Protein AF-A0A1F8QWN1-F1 (afdb_monomer_lite)

Structure (mmCIF, N/CA/C/O backbone):
data_AF-A0A1F8QWN1-F1
#
_entry.id   AF-A0A1F8QWN1-F1
#
loop_
_atom_site.group_PDB
_atom_site.id
_atom_site.type_symbol
_atom_site.label_atom_id
_atom_site.label_alt_id
_atom_site.label_comp_id
_atom_site.label_asym_id
_atom_site.label_entity_id
_atom_site.label_seq_id
_atom_site.pdbx_PDB_ins_code
_atom_site.Cartn_x
_atom_site.Cartn_y
_atom_site.Cartn_z
_atom_site.occupancy
_atom_site.B_iso_or_equiv
_atom_site.auth_seq_id
_atom_site.auth_comp_id
_atom_site.auth_asym_id
_atom_site.auth_atom_id
_atom_site.pdbx_PDB_model_num
ATOM 1 N N . MET A 1 1 ? 23.382 12.440 -21.516 1.00 59.78 1 MET A N 1
ATOM 2 C CA . MET A 1 1 ? 23.186 11.653 -20.275 1.00 59.78 1 MET A CA 1
ATOM 3 C C . MET A 1 1 ? 24.043 12.254 -19.174 1.00 59.78 1 MET A C 1
ATOM 5 O O . MET A 1 1 ? 25.242 12.385 -19.390 1.00 59.78 1 MET A O 1
ATOM 9 N N . SER A 1 2 ? 23.445 12.628 -18.040 1.00 76.69 2 SER A N 1
ATOM 10 C CA . SER A 1 2 ? 24.180 13.120 -16.864 1.00 76.69 2 SER A CA 1
ATOM 11 C C . SER A 1 2 ? 25.103 12.034 -16.283 1.00 76.69 2 SER A C 1
ATOM 13 O O . SER A 1 2 ? 24.810 10.842 -16.409 1.00 76.69 2 SER A O 1
ATOM 15 N N . ILE A 1 3 ? 26.210 12.428 -15.641 1.00 77.75 3 ILE A N 1
ATOM 16 C CA . ILE A 1 3 ? 27.164 11.520 -14.972 1.00 77.75 3 ILE A CA 1
ATOM 17 C C . ILE A 1 3 ? 26.443 10.648 -13.933 1.00 77.75 3 ILE A C 1
ATOM 19 O O . ILE A 1 3 ? 26.689 9.445 -13.866 1.00 77.75 3 ILE A O 1
ATOM 23 N N . SER A 1 4 ? 25.478 11.218 -13.205 1.00 73.31 4 SER A N 1
ATOM 24 C CA . SER A 1 4 ? 24.653 10.499 -12.226 1.00 73.31 4 SER A CA 1
ATOM 25 C C . SER A 1 4 ? 23.864 9.342 -12.848 1.00 73.31 4 SER A C 1
ATOM 27 O O . SER A 1 4 ? 23.809 8.254 -12.280 1.00 73.31 4 SER A O 1
ATOM 29 N N . ALA A 1 5 ? 23.319 9.532 -14.053 1.00 72.75 5 ALA A N 1
ATOM 30 C CA . ALA A 1 5 ? 22.574 8.495 -14.762 1.00 72.75 5 ALA A CA 1
ATOM 31 C C . ALA A 1 5 ? 23.476 7.339 -15.220 1.00 72.75 5 ALA A C 1
ATOM 33 O O . ALA A 1 5 ? 23.055 6.184 -15.203 1.00 72.75 5 ALA A O 1
ATOM 34 N N . ARG A 1 6 ? 24.727 7.630 -15.605 1.00 80.12 6 ARG A N 1
ATOM 35 C CA . ARG A 1 6 ? 25.712 6.593 -15.953 1.00 80.12 6 ARG A CA 1
ATOM 36 C C . ARG A 1 6 ? 26.108 5.771 -14.730 1.00 80.12 6 ARG A C 1
ATOM 38 O O . ARG A 1 6 ? 26.095 4.551 -14.810 1.00 80.12 6 ARG A O 1
ATOM 45 N N . VAL A 1 7 ? 26.387 6.427 -13.601 1.00 82.31 7 VAL A N 1
ATOM 46 C CA . VAL A 1 7 ? 26.719 5.746 -12.337 1.00 82.31 7 VAL A CA 1
ATOM 47 C C . VAL A 1 7 ? 25.568 4.849 -11.881 1.00 82.31 7 VAL A C 1
ATOM 49 O O . VAL A 1 7 ? 25.799 3.686 -11.561 1.00 82.31 7 VAL A O 1
ATOM 52 N N . LEU A 1 8 ? 24.325 5.342 -11.921 1.00 78.31 8 LEU A N 1
ATOM 53 C CA . LEU A 1 8 ? 23.156 4.556 -11.522 1.00 78.31 8 LEU A CA 1
ATOM 54 C C . LEU A 1 8 ? 22.949 3.327 -12.421 1.00 78.31 8 LEU A C 1
ATOM 56 O O . LEU A 1 8 ? 22.703 2.240 -11.908 1.00 78.31 8 LEU A O 1
ATOM 60 N N . LYS A 1 9 ? 23.105 3.473 -13.745 1.00 79.12 9 LYS A N 1
ATOM 61 C CA . LYS A 1 9 ? 23.034 2.341 -14.684 1.00 79.12 9 LYS A CA 1
ATOM 62 C C . LYS A 1 9 ? 24.139 1.314 -14.445 1.00 79.12 9 LYS A C 1
ATOM 64 O O . LYS A 1 9 ? 23.859 0.121 -14.484 1.00 79.12 9 LYS A O 1
ATOM 69 N N . SER A 1 10 ? 25.360 1.754 -14.146 1.00 80.12 10 SER A N 1
ATOM 70 C CA . SER A 1 10 ? 26.462 0.846 -13.808 1.00 80.12 10 SER A CA 1
ATOM 71 C C . SER A 1 10 ? 26.209 0.080 -12.506 1.00 80.12 10 SER A C 1
ATOM 73 O O . SER A 1 10 ? 26.467 -1.119 -12.448 1.00 80.12 10 SER A O 1
ATOM 75 N N . ILE A 1 11 ? 25.662 0.739 -11.478 1.00 81.44 11 ILE A N 1
ATOM 76 C CA . ILE A 1 11 ? 25.269 0.074 -10.225 1.00 81.44 11 ILE A CA 1
ATOM 77 C C . ILE A 1 11 ? 24.121 -0.908 -10.479 1.00 81.44 11 ILE A C 1
ATOM 79 O O . ILE A 1 11 ? 24.164 -2.029 -9.995 1.00 81.44 11 ILE A O 1
ATOM 83 N N . ALA A 1 12 ? 23.113 -0.539 -11.267 1.00 80.12 12 ALA A N 1
ATOM 84 C CA . ALA A 1 12 ? 21.995 -1.426 -11.590 1.00 80.12 12 ALA A CA 1
ATOM 85 C C . ALA A 1 12 ? 22.438 -2.668 -12.387 1.00 80.12 12 ALA A C 1
ATOM 87 O O . ALA A 1 12 ? 21.971 -3.774 -12.112 1.00 80.12 12 ALA A O 1
ATOM 88 N N . ALA A 1 13 ? 23.399 -2.511 -13.303 1.00 81.44 13 ALA A N 1
ATOM 89 C CA . ALA A 1 13 ? 23.998 -3.622 -14.038 1.00 81.44 13 ALA A CA 1
ATOM 90 C C . ALA A 1 13 ? 24.705 -4.629 -13.112 1.00 81.44 13 ALA A C 1
ATOM 92 O O . ALA A 1 13 ? 24.666 -5.828 -13.383 1.00 81.44 13 ALA A O 1
ATOM 93 N N . LEU A 1 14 ? 25.283 -4.169 -11.992 1.00 86.00 14 LEU A N 1
ATOM 94 C CA . LEU A 1 14 ? 25.871 -5.041 -10.965 1.00 86.00 14 LEU A CA 1
ATOM 95 C C . LEU A 1 14 ? 24.833 -5.989 -10.339 1.00 86.00 14 LEU A C 1
ATOM 97 O O . LEU A 1 14 ? 25.181 -7.086 -9.917 1.00 86.00 14 LEU A O 1
ATOM 101 N N . PHE A 1 15 ? 23.561 -5.586 -10.313 1.00 83.94 15 PHE A N 1
ATOM 102 C CA . PHE A 1 15 ? 22.439 -6.385 -9.813 1.00 83.94 15 PHE A CA 1
ATOM 103 C C . PHE A 1 15 ? 21.642 -7.074 -10.933 1.00 83.94 15 PHE A C 1
ATOM 105 O O . PHE A 1 15 ? 20.503 -7.476 -10.710 1.00 83.94 15 PHE A O 1
ATOM 112 N N . HIS A 1 16 ? 22.211 -7.202 -12.139 1.00 85.62 16 HIS A N 1
ATOM 113 C CA . HIS A 1 16 ? 21.552 -7.786 -13.318 1.00 85.62 16 HIS A CA 1
ATOM 114 C C . HIS A 1 16 ? 20.235 -7.101 -13.721 1.00 85.62 16 HIS A C 1
ATOM 116 O O . HIS A 1 16 ? 19.391 -7.712 -14.377 1.00 85.62 16 HIS A O 1
ATOM 122 N N . ILE A 1 17 ? 20.050 -5.830 -13.356 1.00 81.50 17 ILE A N 1
ATOM 123 C CA . ILE A 1 17 ? 18.882 -5.054 -13.775 1.00 81.50 17 ILE A CA 1
ATOM 124 C C . ILE A 1 17 ? 19.112 -4.595 -15.223 1.00 81.50 17 ILE A C 1
ATOM 126 O O . ILE A 1 17 ? 20.124 -3.934 -15.490 1.00 81.50 17 ILE A O 1
ATOM 130 N N . PRO A 1 18 ? 18.201 -4.916 -16.160 1.00 82.56 18 PRO A N 1
ATOM 131 C CA . PRO A 1 18 ? 18.320 -4.495 -17.549 1.00 82.56 18 PRO A CA 1
ATOM 132 C C . PRO A 1 18 ? 18.461 -2.961 -17.689 1.00 82.56 18 PRO A C 1
ATOM 134 O O . PRO A 1 18 ? 17.755 -2.214 -17.001 1.00 82.56 18 PRO A O 1
ATOM 137 N N . PRO A 1 19 ? 19.366 -2.450 -18.549 1.00 73.56 19 PRO A N 1
ATOM 138 C CA . PRO A 1 19 ? 19.650 -1.012 -18.642 1.00 73.56 19 PRO A CA 1
ATOM 139 C C . PRO A 1 19 ? 18.450 -0.142 -19.046 1.00 73.56 19 PRO A C 1
ATOM 141 O O . PRO A 1 19 ? 18.396 1.032 -18.671 1.00 73.56 19 PRO A O 1
ATOM 144 N N . ASP A 1 20 ? 17.515 -0.722 -19.796 1.00 83.25 20 ASP A N 1
ATOM 145 C CA . ASP A 1 20 ? 16.242 -0.145 -20.238 1.00 83.25 20 ASP A CA 1
ATOM 146 C C . ASP A 1 20 ? 15.247 0.046 -19.082 1.00 83.25 20 ASP A C 1
ATOM 148 O O . ASP A 1 20 ? 14.417 0.952 -19.116 1.00 83.25 20 ASP A O 1
ATOM 152 N N . THR A 1 21 ? 15.372 -0.724 -17.996 1.00 80.31 21 THR A N 1
ATOM 153 C CA . THR A 1 21 ? 14.503 -0.583 -16.813 1.00 80.31 21 THR A CA 1
ATOM 154 C C . THR A 1 21 ? 14.621 0.814 -16.199 1.00 80.31 21 THR A C 1
ATOM 156 O O . THR A 1 21 ? 13.629 1.418 -15.790 1.00 80.31 21 THR A O 1
ATOM 159 N N . LEU A 1 22 ? 15.836 1.370 -16.172 1.00 80.31 22 LEU A N 1
ATOM 160 C CA . LEU A 1 22 ? 16.073 2.720 -15.660 1.00 80.31 22 LEU A CA 1
ATOM 161 C C . LEU A 1 22 ? 15.651 3.815 -16.641 1.00 80.31 22 LEU A C 1
ATOM 163 O O . LEU A 1 22 ? 15.461 4.955 -16.218 1.00 80.31 22 LEU A O 1
ATOM 167 N N . ASP A 1 23 ? 15.472 3.497 -17.924 1.00 84.56 23 ASP A N 1
ATOM 168 C CA . ASP A 1 23 ? 15.040 4.487 -18.909 1.00 84.56 23 ASP A CA 1
ATOM 169 C C . ASP A 1 23 ? 13.619 4.967 -18.626 1.00 84.56 23 ASP A C 1
ATOM 171 O O . ASP A 1 23 ? 13.367 6.162 -18.729 1.00 84.56 23 ASP A O 1
ATOM 175 N N . TYR A 1 24 ? 12.727 4.099 -18.141 1.00 83.81 24 TYR A N 1
ATOM 176 C CA . TYR A 1 24 ? 11.395 4.509 -17.683 1.00 83.81 24 TYR A CA 1
ATOM 177 C C . TYR A 1 24 ? 11.444 5.447 -16.471 1.00 83.81 24 TYR A C 1
ATOM 179 O O . TYR A 1 24 ? 10.677 6.408 -16.399 1.00 83.81 24 TYR A O 1
ATOM 187 N N . PHE A 1 25 ? 12.368 5.209 -15.535 1.00 78.81 25 PHE A N 1
ATOM 188 C CA . PHE A 1 25 ? 12.562 6.078 -14.372 1.00 78.81 25 PHE A CA 1
ATOM 189 C C . PHE A 1 25 ? 13.099 7.457 -14.772 1.00 78.81 25 PHE A C 1
ATOM 191 O O . PHE A 1 25 ? 12.637 8.480 -14.277 1.00 78.81 25 PHE A O 1
ATOM 198 N N . PHE A 1 26 ? 14.054 7.513 -15.700 1.00 78.44 26 PHE A N 1
ATOM 199 C CA . PHE A 1 26 ? 14.537 8.793 -16.213 1.00 78.44 26 PHE A CA 1
ATOM 200 C C . PHE A 1 26 ? 13.519 9.474 -17.125 1.00 78.44 26 PHE A C 1
ATOM 202 O O . PHE A 1 26 ? 13.432 10.698 -17.119 1.00 78.44 26 PHE A O 1
ATOM 209 N N . ALA A 1 27 ? 12.738 8.720 -17.894 1.00 83.62 27 ALA A N 1
ATOM 210 C CA . ALA A 1 27 ? 11.683 9.275 -18.728 1.00 83.62 27 ALA A CA 1
ATOM 211 C C . ALA A 1 27 ? 10.591 9.928 -17.874 1.00 83.62 27 ALA A C 1
ATOM 213 O O . ALA A 1 27 ? 10.173 11.034 -18.201 1.00 83.62 27 ALA A O 1
ATOM 214 N N . SER A 1 28 ? 10.183 9.314 -16.756 1.00 81.00 28 SER A N 1
ATOM 215 C CA . SER A 1 28 ? 9.138 9.866 -15.878 1.00 81.00 28 SER A CA 1
ATOM 216 C C . SER A 1 28 ? 9.499 11.240 -15.308 1.00 81.00 28 SER A C 1
ATOM 218 O O . SER A 1 28 ? 8.634 12.104 -15.210 1.00 81.00 28 SER A O 1
ATOM 220 N N . ALA A 1 29 ? 10.784 11.486 -15.041 1.00 77.19 29 ALA A N 1
ATOM 221 C CA . ALA A 1 29 ? 11.310 12.791 -14.639 1.00 77.19 29 ALA A CA 1
ATOM 222 C C . ALA A 1 29 ? 11.111 13.906 -15.688 1.00 77.19 29 ALA A C 1
ATOM 224 O O . ALA A 1 29 ? 11.212 15.084 -15.356 1.00 77.19 29 ALA A O 1
ATOM 225 N N . HIS A 1 30 ? 10.848 13.544 -16.944 1.00 77.69 30 HIS A N 1
ATOM 226 C CA . HIS A 1 30 ? 10.600 14.474 -18.047 1.00 77.69 30 HIS A CA 1
ATOM 227 C C . HIS A 1 30 ? 9.120 14.509 -18.462 1.00 77.69 30 HIS A C 1
ATOM 229 O O . HIS A 1 30 ? 8.769 15.174 -19.436 1.00 77.69 30 HIS A O 1
ATOM 235 N N . VAL A 1 31 ? 8.243 13.796 -17.747 1.00 80.06 31 VAL A N 1
ATOM 236 C CA . VAL A 1 31 ? 6.798 13.813 -17.987 1.00 80.06 31 VAL A CA 1
ATOM 237 C C . VAL A 1 31 ? 6.160 14.897 -17.121 1.00 80.06 31 VAL A C 1
ATOM 239 O O . VAL A 1 31 ? 6.220 14.845 -15.897 1.00 80.06 31 VAL A O 1
ATOM 242 N N . GLY A 1 32 ? 5.495 15.861 -17.760 1.00 77.31 32 GLY A N 1
ATOM 243 C CA . GLY A 1 32 ? 4.802 16.955 -17.077 1.00 77.31 32 GLY A CA 1
ATOM 244 C C . GLY A 1 32 ? 5.628 18.238 -17.002 1.00 77.31 32 GLY A C 1
ATOM 245 O O . GLY A 1 32 ? 6.554 18.449 -17.783 1.00 77.31 32 GLY A O 1
ATOM 246 N N . ARG A 1 33 ? 5.247 19.148 -16.098 1.00 74.44 33 ARG A N 1
ATOM 247 C CA . ARG A 1 33 ? 6.011 20.383 -15.886 1.00 74.44 33 ARG A CA 1
ATOM 248 C C . ARG A 1 33 ? 7.273 20.068 -15.081 1.00 74.44 33 ARG A C 1
ATOM 250 O O . ARG A 1 33 ? 7.157 19.376 -14.069 1.00 74.44 33 ARG A O 1
ATOM 257 N N . PRO A 1 34 ? 8.443 20.584 -15.487 1.00 65.50 34 PRO A N 1
ATOM 258 C CA . PRO A 1 34 ? 9.660 20.407 -14.714 1.00 65.50 34 PRO A CA 1
ATOM 259 C C . PRO A 1 34 ? 9.475 21.046 -13.337 1.00 65.50 34 PRO A C 1
ATOM 261 O O . PRO A 1 34 ? 9.004 22.179 -13.231 1.00 65.50 34 PRO A O 1
ATOM 264 N N . ALA A 1 35 ? 9.820 20.308 -12.285 1.00 65.19 35 ALA A N 1
ATOM 265 C CA . ALA A 1 35 ? 9.881 20.872 -10.948 1.00 65.19 35 ALA A CA 1
ATOM 266 C C . ALA A 1 35 ? 11.024 21.898 -10.886 1.00 65.19 35 ALA A C 1
ATOM 268 O O . ALA A 1 35 ? 12.113 21.645 -11.403 1.00 65.19 35 ALA A O 1
ATOM 269 N N . GLU A 1 36 ? 10.804 23.038 -10.231 1.00 67.06 36 GLU A N 1
ATOM 270 C CA . GLU A 1 36 ? 11.842 24.047 -9.955 1.00 67.06 36 GLU A CA 1
ATOM 271 C C . GLU A 1 36 ? 12.782 23.589 -8.817 1.00 67.06 36 GLU A C 1
ATOM 273 O O . GLU A 1 36 ? 13.115 24.340 -7.904 1.00 67.06 36 GLU A O 1
ATOM 278 N N . THR A 1 37 ? 13.178 22.316 -8.819 1.00 66.62 37 THR A N 1
ATOM 279 C CA . THR A 1 37 ? 13.972 21.682 -7.761 1.00 66.62 37 THR A CA 1
ATOM 280 C C . THR A 1 37 ? 15.211 20.996 -8.329 1.00 66.62 37 THR A C 1
ATOM 282 O O . THR A 1 37 ? 15.270 20.648 -9.505 1.00 66.62 37 THR A O 1
ATOM 285 N N . LEU A 1 38 ? 16.220 20.775 -7.476 1.00 64.31 38 LEU A N 1
ATOM 286 C CA . LEU A 1 38 ? 17.483 20.116 -7.850 1.00 64.31 38 LEU A CA 1
ATOM 287 C C . LEU A 1 38 ? 17.278 18.693 -8.404 1.00 64.31 38 LEU A C 1
ATOM 289 O O . LEU A 1 38 ? 18.045 18.230 -9.246 1.00 64.31 38 LEU A O 1
ATOM 293 N N . LEU A 1 39 ? 16.251 17.998 -7.915 1.00 68.19 39 LEU A N 1
ATOM 294 C CA . LEU A 1 39 ? 15.805 16.707 -8.425 1.00 68.19 39 LEU A CA 1
ATOM 295 C C . LEU A 1 39 ? 14.515 16.893 -9.236 1.00 68.19 39 LEU A C 1
ATOM 297 O O . LEU A 1 39 ? 13.706 17.751 -8.886 1.00 68.19 39 LEU A O 1
ATOM 301 N N . PRO A 1 40 ? 14.273 16.065 -10.269 1.00 70.12 40 PRO A N 1
ATOM 302 C CA . PRO A 1 40 ? 13.052 16.135 -11.077 1.00 70.12 40 PRO A CA 1
ATOM 303 C C . PRO A 1 40 ? 11.788 15.675 -10.326 1.00 70.12 40 PRO A C 1
ATOM 305 O O . PRO A 1 40 ? 10.691 15.709 -10.872 1.00 70.12 40 PRO A O 1
ATOM 308 N N . PHE A 1 41 ? 11.937 15.237 -9.076 1.00 73.81 41 PHE A N 1
ATOM 309 C CA . PHE A 1 41 ? 10.862 14.893 -8.156 1.00 73.81 41 PHE A CA 1
ATOM 310 C C . PHE A 1 41 ? 11.213 15.405 -6.748 1.00 73.81 41 PHE A C 1
ATOM 312 O O . PHE A 1 41 ? 12.396 15.423 -6.392 1.00 73.81 41 PHE A O 1
ATOM 319 N N . PRO A 1 42 ? 10.218 15.781 -5.923 1.00 78.94 42 PRO A N 1
ATOM 320 C CA . PRO A 1 42 ? 10.452 16.142 -4.527 1.00 78.94 42 PRO A CA 1
ATOM 321 C C . PRO A 1 42 ? 11.083 14.978 -3.752 1.00 78.94 42 PRO A C 1
ATOM 323 O O . PRO A 1 42 ? 10.579 13.849 -3.780 1.00 78.94 42 PRO A O 1
ATOM 326 N N . ALA A 1 43 ? 12.194 15.238 -3.060 1.00 82.50 43 ALA A N 1
ATOM 327 C CA . ALA A 1 43 ? 12.955 14.207 -2.352 1.00 82.50 43 ALA A CA 1
ATOM 328 C C . ALA A 1 43 ? 12.138 13.561 -1.219 1.00 82.50 43 ALA A C 1
ATOM 330 O O . ALA A 1 43 ? 12.305 12.381 -0.914 1.00 82.50 43 ALA A O 1
ATOM 331 N N . GLU A 1 44 ? 11.200 14.309 -0.645 1.00 84.06 44 GLU A N 1
ATOM 332 C CA . GLU A 1 44 ? 10.283 13.904 0.419 1.00 84.06 44 GLU A CA 1
ATOM 333 C C . GLU A 1 44 ? 9.302 12.815 -0.036 1.00 84.06 44 GLU A C 1
ATOM 335 O O . GLU A 1 44 ? 8.796 12.050 0.789 1.00 84.06 44 GLU A O 1
ATOM 340 N N . LEU A 1 45 ? 9.056 12.696 -1.346 1.00 84.19 45 LEU A N 1
ATOM 341 C CA . LEU A 1 45 ? 8.210 11.638 -1.896 1.00 84.19 45 LEU A CA 1
ATOM 342 C C . LEU A 1 45 ? 8.933 10.294 -1.970 1.00 84.19 45 LEU A C 1
ATOM 344 O O . LEU A 1 45 ? 8.264 9.262 -1.960 1.00 84.19 45 LEU A O 1
ATOM 348 N N . ILE A 1 46 ? 10.272 10.271 -1.991 1.00 85.44 46 ILE A N 1
ATOM 349 C CA . ILE A 1 46 ? 11.031 9.017 -2.094 1.00 85.44 46 ILE A CA 1
ATOM 350 C C . ILE A 1 46 ? 10.750 8.116 -0.881 1.00 85.44 46 ILE A C 1
ATOM 352 O O . ILE A 1 46 ? 10.338 6.972 -1.090 1.00 85.44 46 ILE A O 1
ATOM 356 N N . PRO A 1 47 ? 10.872 8.578 0.386 1.00 89.81 47 PRO A N 1
ATOM 357 C CA . PRO A 1 47 ? 10.570 7.728 1.535 1.00 89.81 47 PRO A CA 1
ATOM 358 C C . PRO A 1 47 ? 9.092 7.330 1.615 1.00 89.81 47 PRO A C 1
ATOM 360 O O . PRO A 1 47 ? 8.777 6.232 2.073 1.00 89.81 47 PRO A O 1
ATOM 363 N N . VAL A 1 48 ? 8.177 8.209 1.190 1.00 89.38 48 VAL A N 1
ATOM 364 C CA . VAL A 1 48 ? 6.731 7.932 1.188 1.00 89.38 48 VAL A CA 1
ATOM 365 C C . VAL A 1 48 ? 6.397 6.834 0.176 1.00 89.38 48 VAL A C 1
ATOM 367 O O . VAL A 1 48 ? 5.769 5.840 0.543 1.00 89.38 48 VAL A O 1
ATOM 370 N N . GLY A 1 49 ? 6.879 6.966 -1.061 1.00 89.56 49 GLY A N 1
ATOM 371 C CA . GLY A 1 49 ? 6.691 5.978 -2.122 1.00 89.56 49 GLY A CA 1
ATOM 372 C C . GLY A 1 49 ? 7.356 4.643 -1.797 1.00 89.56 49 GLY A C 1
ATOM 373 O O . GLY A 1 49 ? 6.725 3.596 -1.930 1.00 89.56 49 GLY A O 1
ATOM 374 N N . ALA A 1 50 ? 8.588 4.668 -1.277 1.00 91.50 50 ALA A N 1
ATOM 375 C CA . ALA A 1 50 ? 9.290 3.458 -0.855 1.00 91.50 50 ALA A CA 1
ATOM 376 C C . ALA A 1 50 ? 8.508 2.696 0.227 1.00 91.50 50 ALA A C 1
ATOM 378 O O . ALA A 1 50 ? 8.308 1.488 0.105 1.00 91.50 50 ALA A O 1
ATOM 379 N N . ARG A 1 51 ? 7.996 3.391 1.255 1.00 92.31 51 ARG A N 1
ATOM 380 C CA . ARG A 1 51 ? 7.161 2.762 2.292 1.00 92.31 51 ARG A CA 1
ATOM 381 C C . ARG A 1 51 ? 5.879 2.168 1.719 1.00 92.31 51 ARG A C 1
ATOM 383 O O . ARG A 1 51 ? 5.532 1.051 2.093 1.00 92.31 51 ARG A O 1
ATOM 390 N N . LEU A 1 52 ? 5.194 2.877 0.821 1.00 91.50 52 LEU A N 1
ATOM 391 C CA . LEU A 1 52 ? 3.973 2.380 0.179 1.00 91.50 52 LEU A CA 1
ATOM 392 C C . LEU A 1 52 ? 4.234 1.076 -0.589 1.00 91.50 52 LEU A C 1
ATOM 394 O O . LEU A 1 52 ? 3.521 0.094 -0.387 1.00 91.50 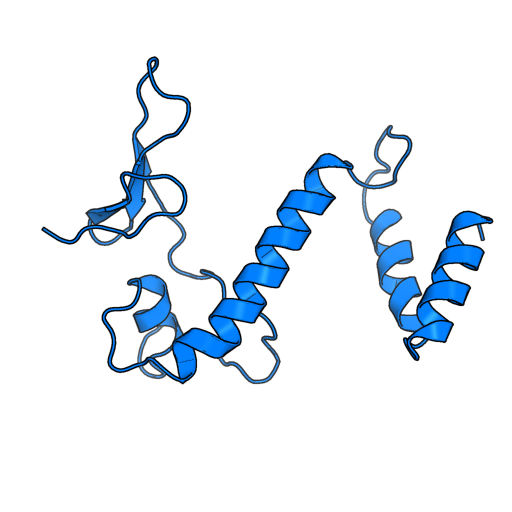52 LEU A O 1
ATOM 398 N N . ILE A 1 53 ? 5.278 1.056 -1.420 1.00 92.75 53 ILE A N 1
ATOM 399 C CA . ILE A 1 53 ? 5.657 -0.099 -2.243 1.00 92.75 53 ILE A CA 1
ATOM 400 C C . ILE A 1 53 ? 6.043 -1.290 -1.362 1.00 92.75 53 ILE A C 1
ATOM 402 O O . ILE A 1 53 ? 5.518 -2.387 -1.541 1.00 92.75 53 ILE A O 1
ATOM 406 N N . LEU A 1 54 ? 6.926 -1.080 -0.382 1.00 94.38 54 LEU A N 1
ATOM 407 C CA . LEU A 1 54 ? 7.423 -2.158 0.477 1.00 94.38 54 LEU A CA 1
ATOM 408 C C . LEU A 1 54 ? 6.319 -2.749 1.362 1.00 94.38 54 LEU A C 1
ATOM 410 O O . LEU A 1 54 ? 6.257 -3.965 1.533 1.00 94.38 54 LEU A O 1
ATOM 414 N N . ARG A 1 55 ? 5.404 -1.918 1.875 1.00 92.94 55 ARG A N 1
ATOM 415 C CA . ARG A 1 55 ? 4.217 -2.399 2.601 1.00 92.94 55 ARG A CA 1
ATOM 416 C C . ARG A 1 55 ? 3.269 -3.156 1.692 1.00 92.94 55 ARG A C 1
ATOM 418 O O . ARG A 1 55 ? 2.787 -4.216 2.069 1.00 92.94 55 ARG A O 1
ATOM 425 N N . GLY A 1 56 ? 3.035 -2.644 0.486 1.00 94.06 56 GLY A N 1
ATOM 426 C CA . GLY A 1 56 ? 2.234 -3.334 -0.514 1.00 94.06 56 GLY A CA 1
ATOM 427 C C . GLY A 1 56 ? 2.811 -4.706 -0.864 1.00 94.06 56 GLY A C 1
ATOM 428 O O . GLY A 1 56 ? 2.065 -5.673 -0.997 1.00 94.06 56 GLY A O 1
ATOM 429 N N . TRP A 1 57 ? 4.136 -4.813 -0.952 1.00 94.38 57 TRP A N 1
ATOM 430 C CA . TRP A 1 57 ? 4.834 -6.078 -1.170 1.00 94.38 57 TRP A CA 1
ATOM 431 C C . TRP A 1 57 ? 4.694 -7.038 0.021 1.00 94.38 57 TRP A C 1
ATOM 433 O O . TRP A 1 57 ? 4.371 -8.207 -0.178 1.00 94.38 57 TRP A O 1
ATOM 443 N N . LEU A 1 58 ? 4.850 -6.548 1.256 1.00 93.81 58 LEU A N 1
ATOM 444 C CA . LEU A 1 58 ? 4.623 -7.345 2.468 1.00 93.81 58 LEU A CA 1
ATOM 445 C C . LEU A 1 58 ? 3.183 -7.881 2.530 1.00 93.81 58 LEU A C 1
ATOM 447 O O . LEU A 1 58 ? 2.964 -9.080 2.701 1.00 93.81 58 LEU A O 1
ATOM 451 N N . ASN A 1 59 ? 2.202 -7.009 2.305 1.00 93.19 59 ASN A N 1
ATOM 452 C CA . ASN A 1 59 ? 0.781 -7.351 2.256 1.00 93.19 59 ASN A CA 1
ATOM 453 C C . ASN A 1 59 ? 0.464 -8.390 1.175 1.00 93.19 59 ASN A C 1
ATOM 455 O O . ASN A 1 59 ? -0.368 -9.272 1.387 1.00 93.19 59 ASN A O 1
ATOM 459 N N . ASN A 1 60 ? 1.138 -8.306 0.024 1.00 92.38 60 ASN A N 1
ATOM 460 C CA . ASN A 1 60 ? 0.981 -9.263 -1.069 1.00 92.38 60 ASN A CA 1
ATOM 461 C C . ASN A 1 60 ? 1.403 -10.681 -0.663 1.00 92.38 60 ASN A C 1
ATOM 463 O O . ASN A 1 60 ? 0.883 -11.646 -1.213 1.00 92.38 60 ASN A O 1
ATOM 467 N N . LYS A 1 61 ? 2.311 -10.819 0.311 1.00 91.31 61 LYS A N 1
ATOM 468 C CA . LYS A 1 61 ? 2.686 -12.114 0.893 1.00 91.31 61 LYS A CA 1
ATOM 469 C C . LYS A 1 61 ? 1.761 -12.530 2.032 1.00 91.31 61 LYS A C 1
ATOM 471 O O . LYS A 1 61 ? 1.358 -13.683 2.062 1.00 91.31 61 LYS A O 1
ATOM 476 N N . PHE A 1 62 ? 1.410 -11.597 2.915 1.00 93.31 62 PHE A N 1
ATOM 477 C CA . PHE A 1 62 ? 0.644 -11.871 4.132 1.00 93.31 62 PHE A CA 1
ATOM 478 C C . PHE A 1 62 ? -0.827 -12.235 3.866 1.00 93.31 62 PHE A C 1
ATOM 480 O O . PHE A 1 62 ? -1.310 -13.276 4.301 1.00 93.31 62 PHE A O 1
ATOM 487 N N . PHE A 1 63 ? -1.568 -11.405 3.128 1.00 92.50 63 PHE A N 1
ATOM 488 C CA . PHE A 1 63 ? -3.018 -11.597 2.997 1.00 92.50 63 PHE A CA 1
ATOM 489 C C . PHE A 1 63 ? -3.436 -12.896 2.293 1.00 92.50 63 PHE A C 1
ATOM 491 O O . PHE A 1 63 ? -4.425 -13.489 2.722 1.00 92.50 63 PHE A O 1
ATOM 498 N N . PRO A 1 64 ? -2.748 -13.386 1.238 1.00 89.38 64 PRO A N 1
ATOM 499 C CA . PRO A 1 64 ? -3.1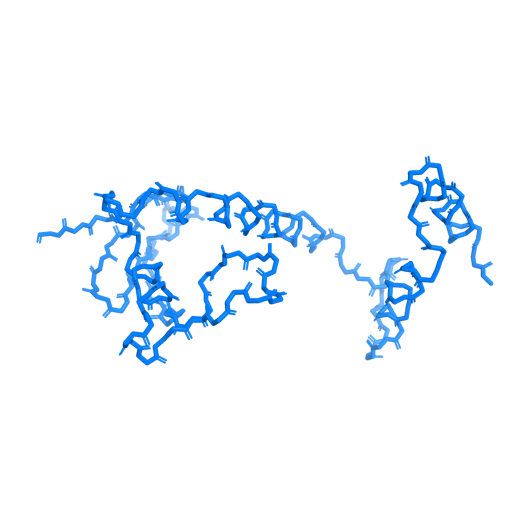25 -14.657 0.626 1.00 89.38 64 PRO A CA 1
ATOM 500 C C . PRO A 1 64 ? -2.956 -15.866 1.553 1.00 89.38 64 PRO A C 1
ATOM 502 O O . PRO A 1 64 ? -3.698 -16.830 1.392 1.00 89.38 64 PRO A O 1
ATOM 505 N N . THR A 1 65 ? -1.992 -15.833 2.480 1.00 92.88 65 THR A N 1
ATOM 506 C CA . THR A 1 65 ? -1.675 -16.960 3.373 1.00 92.88 65 THR A CA 1
ATOM 507 C C . THR A 1 65 ? -2.463 -16.948 4.677 1.00 92.88 65 THR A C 1
ATOM 509 O O . THR A 1 65 ? -2.596 -17.995 5.296 1.00 92.88 65 THR A O 1
ATOM 512 N N . ASN A 1 66 ? -2.998 -15.793 5.079 1.00 94.69 66 ASN A N 1
ATOM 513 C CA . ASN A 1 66 ? -3.660 -15.581 6.370 1.00 94.69 66 ASN A CA 1
ATOM 514 C C . ASN A 1 66 ? -5.147 -15.225 6.198 1.00 94.69 66 ASN A C 1
ATOM 516 O O . ASN A 1 66 ? -5.657 -14.310 6.840 1.00 94.69 66 ASN A O 1
ATOM 520 N N . ARG A 1 67 ? -5.846 -15.902 5.276 1.00 91.75 67 ARG A N 1
ATOM 521 C CA . ARG A 1 67 ? -7.269 -15.632 4.968 1.00 91.75 67 ARG A CA 1
ATOM 522 C C . ARG A 1 67 ? -8.240 -16.073 6.066 1.00 91.75 67 ARG A C 1
ATOM 524 O O . ARG A 1 67 ? -9.411 -15.730 6.006 1.00 91.75 67 ARG A O 1
ATOM 531 N N . ASP A 1 68 ? -7.762 -16.848 7.026 1.00 93.69 68 ASP A N 1
ATOM 532 C CA . ASP A 1 68 ? -8.474 -17.304 8.217 1.00 93.69 68 ASP A CA 1
ATOM 533 C C . ASP A 1 68 ? -8.463 -16.273 9.361 1.00 93.69 68 ASP A C 1
ATOM 535 O O . ASP A 1 68 ? -9.186 -16.430 10.343 1.00 93.69 68 ASP A O 1
ATOM 539 N N . TRP A 1 69 ? -7.652 -15.217 9.251 1.00 91.94 69 TRP A N 1
ATOM 540 C CA . TRP A 1 69 ? -7.549 -14.165 10.261 1.00 91.94 69 TRP A CA 1
ATOM 541 C C . TRP A 1 69 ? -8.630 -13.097 10.076 1.00 91.94 69 TRP A C 1
ATOM 543 O O . TRP A 1 69 ? -9.242 -12.972 9.019 1.00 91.94 69 TRP A O 1
ATOM 553 N N . ILE A 1 70 ? -8.818 -12.260 11.099 1.00 87.44 70 ILE A N 1
ATOM 554 C CA . ILE A 1 70 ? -9.595 -11.024 10.965 1.00 87.44 70 ILE A CA 1
ATOM 555 C C . ILE A 1 70 ? -8.727 -10.010 10.215 1.00 87.44 70 ILE A C 1
ATOM 557 O O . ILE A 1 70 ? -7.767 -9.470 10.768 1.00 87.44 70 ILE A O 1
ATOM 561 N N . LEU A 1 71 ? -9.037 -9.781 8.940 1.00 89.50 71 LEU A N 1
ATOM 562 C CA . LEU A 1 71 ? -8.300 -8.850 8.090 1.00 89.50 71 LEU A CA 1
ATOM 563 C C . LEU A 1 71 ? -9.030 -7.506 7.969 1.00 89.50 71 LEU A C 1
ATOM 565 O O . LEU A 1 71 ? -10.241 -7.429 8.183 1.00 89.50 71 LEU A O 1
ATOM 569 N N . PRO A 1 72 ? -8.316 -6.428 7.594 1.00 88.50 72 PRO A N 1
ATOM 570 C CA . PRO A 1 72 ? -8.947 -5.145 7.327 1.00 88.50 72 PRO A CA 1
ATOM 571 C C . PRO A 1 72 ? -10.066 -5.275 6.294 1.00 88.50 72 PRO A C 1
ATOM 573 O O . PRO A 1 72 ? -9.922 -5.994 5.302 1.00 88.50 72 PRO A O 1
ATOM 576 N N . TYR A 1 73 ? -11.143 -4.510 6.477 1.00 89.06 73 TYR A N 1
ATOM 577 C CA . TYR A 1 73 ? -12.334 -4.580 5.631 1.00 89.06 73 TYR A CA 1
ATOM 578 C C . TYR A 1 73 ? -12.018 -4.525 4.128 1.00 89.06 73 TYR A C 1
ATOM 580 O O . TYR A 1 73 ? -12.497 -5.346 3.350 1.00 89.06 73 TYR A O 1
ATOM 588 N N . TRP A 1 74 ? -11.154 -3.596 3.714 1.00 90.88 74 TRP A N 1
ATOM 589 C CA . TRP A 1 74 ? -10.763 -3.454 2.312 1.00 90.88 74 TRP A CA 1
ATOM 590 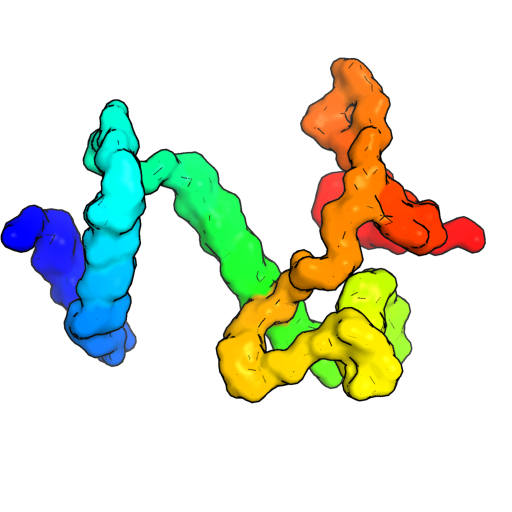C C . TRP A 1 74 ? -10.065 -4.703 1.754 1.00 90.88 74 TRP A C 1
ATOM 592 O O . TRP A 1 74 ? -10.233 -5.015 0.575 1.00 90.88 74 TRP A O 1
ATOM 602 N N . ALA A 1 75 ? -9.283 -5.404 2.581 1.00 92.38 75 ALA A N 1
ATOM 603 C CA . ALA A 1 75 ? -8.534 -6.587 2.180 1.00 92.38 75 ALA A CA 1
ATOM 604 C C . ALA A 1 75 ? -9.485 -7.771 1.996 1.00 92.38 75 ALA A C 1
ATOM 606 O O . ALA A 1 75 ? -9.403 -8.449 0.978 1.00 92.38 75 ALA A O 1
ATOM 607 N N . GLU A 1 76 ? -10.451 -7.954 2.902 1.00 92.31 76 GLU A N 1
ATOM 608 C CA . GLU A 1 76 ? -11.513 -8.956 2.735 1.00 92.31 76 GLU A CA 1
ATOM 609 C C . GLU A 1 76 ? -12.258 -8.789 1.406 1.00 92.31 76 GLU A C 1
ATOM 611 O O . GLU A 1 76 ? -12.444 -9.750 0.660 1.00 92.31 76 GLU A O 1
ATOM 616 N N . ARG A 1 77 ? -12.621 -7.548 1.065 1.00 93.38 77 ARG A N 1
ATOM 617 C CA . ARG A 1 77 ? -13.379 -7.237 -0.155 1.00 93.38 77 ARG A CA 1
ATOM 618 C C . ARG A 1 77 ? -12.553 -7.401 -1.424 1.00 93.38 77 ARG A C 1
ATOM 620 O O . ARG A 1 77 ? -13.020 -7.999 -2.384 1.00 93.38 77 ARG A O 1
ATOM 627 N N . GLN A 1 78 ? -11.314 -6.911 -1.436 1.00 93.94 78 GLN A N 1
ATOM 628 C CA . GLN A 1 78 ? -10.450 -7.000 -2.622 1.00 93.94 78 GLN A CA 1
ATOM 629 C C . GLN A 1 78 ? -9.994 -8.433 -2.925 1.00 93.94 78 GLN A C 1
ATOM 631 O O . GLN A 1 78 ? -9.542 -8.697 -4.041 1.00 93.94 78 GLN A O 1
ATOM 636 N N . PHE A 1 79 ? -10.112 -9.350 -1.958 1.00 92.62 79 PHE A N 1
ATOM 637 C CA . PHE A 1 79 ? -9.735 -10.756 -2.095 1.00 92.62 79 PHE A CA 1
ATOM 638 C C . PHE A 1 79 ? -10.920 -11.701 -2.356 1.00 92.62 79 PHE A C 1
ATOM 640 O O . PHE A 1 79 ? -10.667 -12.854 -2.711 1.00 92.62 79 PHE A O 1
ATOM 647 N N . ASP A 1 80 ? -12.178 -11.262 -2.221 1.00 93.62 80 ASP A N 1
ATOM 648 C CA . ASP A 1 80 ? -13.353 -12.078 -2.567 1.00 93.62 80 ASP A CA 1
ATOM 649 C C . ASP A 1 80 ? -13.704 -11.902 -4.056 1.00 93.62 80 ASP A C 1
ATOM 651 O O . ASP A 1 80 ? -14.164 -10.828 -4.438 1.00 93.62 80 ASP A O 1
ATOM 655 N N . PRO A 1 81 ? -13.550 -12.933 -4.911 1.00 93.62 81 PRO A N 1
ATOM 656 C CA . PRO A 1 81 ? -13.856 -12.848 -6.343 1.00 93.62 81 PRO A CA 1
ATOM 657 C C . PRO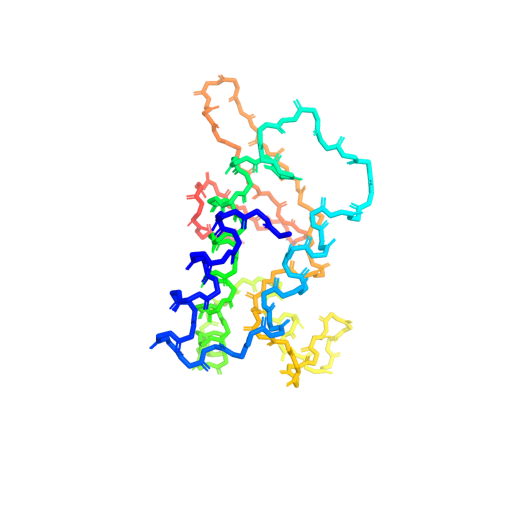 A 1 81 ? -15.335 -12.590 -6.662 1.00 93.62 81 PRO A C 1
ATOM 659 O O . PRO A 1 81 ? -15.671 -12.342 -7.818 1.00 93.62 81 PRO A O 1
ATOM 662 N N . ARG A 1 82 ? -16.226 -12.674 -5.670 1.00 96.38 82 ARG A N 1
ATOM 663 C CA . ARG A 1 82 ? -17.659 -12.377 -5.809 1.00 96.38 82 ARG A CA 1
ATOM 664 C C . ARG A 1 82 ? -18.000 -10.941 -5.420 1.00 96.38 82 ARG A C 1
ATOM 666 O O . ARG A 1 82 ? -19.125 -10.507 -5.659 1.00 96.38 82 ARG A O 1
ATOM 673 N N . ASP A 1 83 ? -17.078 -10.224 -4.784 1.00 96.38 83 ASP A N 1
ATOM 674 C CA . ASP A 1 83 ? -17.287 -8.838 -4.386 1.00 96.38 83 ASP A CA 1
ATOM 675 C C . ASP A 1 83 ? -16.955 -7.901 -5.557 1.00 96.38 83 ASP A C 1
ATOM 677 O O . ASP A 1 83 ? -16.005 -8.111 -6.311 1.00 96.38 83 ASP A O 1
ATOM 681 N N . HIS A 1 84 ? -17.735 -6.833 -5.717 1.00 95.19 84 HIS A N 1
ATOM 682 C CA . HIS A 1 84 ? -17.535 -5.833 -6.771 1.00 95.19 84 HIS A CA 1
ATOM 683 C C . HIS A 1 84 ? -16.193 -5.091 -6.643 1.00 95.19 84 HIS A C 1
ATOM 685 O O . HIS A 1 84 ? -15.720 -4.491 -7.606 1.00 95.19 84 HIS A O 1
ATOM 691 N N . SER A 1 85 ? -15.583 -5.125 -5.457 1.00 94.69 85 SER A N 1
ATOM 692 C CA . SER A 1 85 ? -14.276 -4.538 -5.178 1.00 94.69 85 SER A CA 1
ATOM 693 C C . SER A 1 85 ? -13.100 -5.480 -5.444 1.00 94.69 85 SER A C 1
ATOM 695 O O . SER A 1 85 ? -11.965 -5.110 -5.131 1.00 94.69 85 SER A O 1
ATOM 697 N N . PHE A 1 86 ? -13.338 -6.682 -5.976 1.00 94.31 86 PHE A N 1
ATOM 698 C CA . PHE A 1 86 ? -12.292 -7.659 -6.262 1.00 94.31 86 PHE A CA 1
ATOM 699 C C . PHE A 1 86 ? -11.194 -7.093 -7.169 1.00 94.31 86 PHE A C 1
ATOM 701 O O . PHE A 1 86 ? -11.472 -6.484 -8.204 1.00 94.31 86 PHE A O 1
ATOM 708 N N . LEU A 1 87 ? -9.931 -7.354 -6.815 1.00 92.00 87 LEU A N 1
ATOM 709 C CA . LEU A 1 87 ? -8.784 -6.982 -7.639 1.00 92.00 87 LEU A CA 1
ATOM 710 C C . LEU A 1 87 ? -8.055 -8.225 -8.160 1.00 92.00 87 LEU A C 1
ATOM 712 O O . LEU A 1 87 ? -7.425 -8.946 -7.378 1.00 92.00 87 LEU A O 1
ATOM 716 N N . PRO A 1 88 ? -8.061 -8.470 -9.484 1.00 87.25 88 PRO A N 1
ATOM 717 C CA . PRO A 1 88 ? -7.350 -9.601 -10.060 1.00 87.25 88 PRO A CA 1
ATOM 718 C C . PRO A 1 88 ? -5.833 -9.444 -9.872 1.00 87.25 88 PRO A C 1
ATOM 720 O O . PRO A 1 88 ? -5.240 -8.413 -10.188 1.00 87.25 88 PRO A O 1
ATOM 723 N N . ARG A 1 89 ? -5.182 -10.494 -9.358 1.00 78.06 89 ARG A N 1
ATOM 724 C CA . ARG A 1 89 ? -3.782 -10.446 -8.893 1.00 78.06 89 ARG A CA 1
ATOM 725 C C . ARG A 1 89 ? -2.731 -10.863 -9.926 1.00 78.06 89 ARG A C 1
ATOM 727 O O . ARG A 1 89 ? -1.570 -10.993 -9.566 1.00 78.06 89 ARG A O 1
ATOM 734 N N . GLY A 1 90 ? -3.110 -11.080 -11.189 1.00 73.31 90 GLY A N 1
ATOM 735 C CA . GLY A 1 90 ? -2.200 -11.621 -12.213 1.00 73.31 90 GLY A CA 1
ATOM 736 C C . GLY A 1 90 ? -0.930 -10.784 -12.420 1.00 73.31 90 GLY A C 1
ATOM 737 O O . GLY A 1 90 ? 0.165 -11.331 -12.438 1.00 73.31 90 GLY A O 1
ATOM 738 N N . PHE A 1 91 ? -1.071 -9.458 -12.496 1.00 72.69 91 PHE A N 1
ATOM 739 C CA . PHE A 1 91 ? 0.053 -8.525 -12.674 1.00 72.69 91 PHE A CA 1
ATOM 740 C C . PHE A 1 91 ? 0.196 -7.521 -11.527 1.00 72.69 91 PHE A C 1
ATOM 742 O O . PHE A 1 91 ? 1.007 -6.600 -11.601 1.00 72.69 91 PHE A O 1
ATOM 749 N N . ASN A 1 92 ? -0.592 -7.671 -10.460 1.00 81.00 92 ASN A N 1
ATOM 750 C CA . ASN A 1 92 ? -0.575 -6.723 -9.358 1.00 81.00 92 ASN A CA 1
ATOM 751 C C . ASN A 1 92 ? 0.487 -7.135 -8.329 1.00 81.00 92 ASN A C 1
ATOM 753 O O . ASN A 1 92 ? 0.268 -8.024 -7.505 1.00 81.00 92 ASN A O 1
ATOM 757 N N . LEU A 1 93 ? 1.660 -6.506 -8.422 1.00 83.00 93 LEU A N 1
ATOM 758 C CA . LEU A 1 93 ? 2.841 -6.829 -7.610 1.00 83.00 93 LEU A CA 1
ATOM 759 C C . LEU A 1 93 ? 2.744 -6.328 -6.160 1.00 83.00 93 LEU A C 1
ATOM 761 O O . LEU A 1 93 ? 3.532 -6.746 -5.310 1.00 83.00 93 LEU A O 1
ATOM 765 N N . TYR A 1 94 ? 1.785 -5.447 -5.870 1.00 90.50 94 TYR A N 1
ATOM 766 C CA . TYR A 1 94 ? 1.623 -4.806 -4.569 1.00 90.50 94 TYR A CA 1
ATOM 767 C C . TYR A 1 94 ? 0.164 -4.869 -4.125 1.00 90.50 94 TYR A C 1
ATOM 769 O O . TYR A 1 94 ? -0.753 -4.597 -4.894 1.00 90.50 94 TYR A O 1
ATOM 777 N N . THR A 1 95 ? -0.059 -5.202 -2.858 1.00 92.38 95 THR A N 1
ATOM 778 C CA . THR A 1 95 ? -1.393 -5.235 -2.262 1.00 92.38 95 THR A CA 1
ATOM 779 C C . THR A 1 95 ? -1.565 -4.055 -1.314 1.00 92.38 95 THR A C 1
ATOM 781 O O . THR A 1 95 ? -1.107 -4.065 -0.171 1.00 92.38 95 THR A O 1
ATOM 784 N N . ILE A 1 96 ? -2.246 -3.024 -1.800 1.00 92.50 96 ILE A N 1
ATOM 785 C CA . ILE A 1 96 ? -2.650 -1.845 -1.029 1.00 92.50 96 ILE A CA 1
ATOM 786 C C . ILE A 1 96 ? -4.160 -1.652 -1.156 1.00 92.50 96 ILE A C 1
ATOM 788 O O . ILE A 1 96 ? -4.797 -2.270 -2.001 1.00 92.50 96 ILE A O 1
ATOM 792 N N . ASN A 1 97 ? -4.738 -0.769 -0.347 1.00 91.56 97 ASN A N 1
ATOM 793 C CA . ASN A 1 97 ? -6.151 -0.450 -0.474 1.00 91.56 97 ASN A CA 1
ATOM 794 C C . ASN A 1 97 ? -6.414 0.410 -1.730 1.00 91.56 97 ASN A C 1
ATOM 796 O O . ASN A 1 97 ? -6.066 1.593 -1.742 1.00 91.56 97 ASN A O 1
ATOM 800 N N . TYR A 1 98 ? -7.034 -0.154 -2.771 1.00 91.56 98 TYR A N 1
ATOM 801 C CA . TYR A 1 98 ? -7.417 0.595 -3.978 1.00 91.56 98 TYR A CA 1
ATOM 802 C C . TYR A 1 98 ? -8.876 1.073 -3.995 1.00 91.56 98 TYR A C 1
ATOM 804 O O . TYR A 1 98 ? -9.146 2.096 -4.613 1.00 91.56 98 TYR A O 1
ATOM 812 N N . THR A 1 99 ? -9.803 0.360 -3.347 1.00 92.12 99 THR A N 1
ATOM 813 C CA . THR A 1 99 ? -11.255 0.557 -3.550 1.00 92.12 99 THR A CA 1
ATOM 814 C C . THR A 1 99 ? -11.993 1.217 -2.387 1.00 92.12 99 THR A C 1
ATOM 816 O O . THR A 1 99 ? -13.016 1.849 -2.605 1.00 92.12 99 THR A O 1
ATOM 819 N N . HIS A 1 100 ? -11.489 1.121 -1.156 1.00 91.62 100 HIS A N 1
ATOM 820 C CA . HIS A 1 100 ? -12.207 1.560 0.047 1.00 91.62 100 HIS A CA 1
ATOM 821 C C . HIS A 1 100 ? -11.462 2.700 0.740 1.00 91.62 100 HIS A C 1
ATOM 823 O O . HIS A 1 100 ? -10.997 2.541 1.869 1.00 91.62 100 HIS A O 1
ATOM 829 N N . ARG A 1 101 ? -11.249 3.807 0.025 1.00 90.69 101 ARG A N 1
ATOM 830 C CA . ARG A 1 101 ? -10.321 4.894 0.402 1.00 90.69 101 ARG A CA 1
ATOM 831 C C . ARG A 1 101 ? -11.011 6.179 0.866 1.00 90.69 101 ARG A C 1
ATOM 833 O O . ARG A 1 101 ? -10.321 7.134 1.214 1.00 90.69 101 ARG A O 1
ATOM 840 N N . ASP A 1 102 ? -12.338 6.179 0.905 1.00 91.88 102 ASP A N 1
ATOM 841 C CA . ASP A 1 102 ? -13.153 7.304 1.363 1.00 91.88 102 ASP A CA 1
ATOM 842 C C . ASP A 1 102 ? -13.226 7.300 2.893 1.00 91.88 102 ASP A C 1
ATOM 844 O O . ASP A 1 102 ? -14.193 6.853 3.508 1.00 91.88 102 ASP A O 1
ATOM 848 N N . TRP A 1 103 ? -12.128 7.717 3.515 1.00 91.69 103 TRP A N 1
ATOM 849 C CA . TRP A 1 103 ? -11.965 7.719 4.963 1.00 91.69 103 TRP A CA 1
ATOM 850 C C . TRP A 1 103 ? -12.235 9.095 5.563 1.00 91.69 103 TRP A C 1
ATOM 852 O O . TRP A 1 103 ? -11.848 10.118 4.998 1.00 91.69 103 TRP A O 1
ATOM 862 N N . THR A 1 104 ? -12.837 9.116 6.751 1.00 94.12 104 THR A N 1
ATOM 863 C CA . THR A 1 104 ? -12.993 10.339 7.548 1.00 94.12 104 THR A CA 1
ATOM 864 C C . THR A 1 104 ? -11.887 10.413 8.591 1.00 94.12 104 THR A C 1
ATOM 866 O O . THR A 1 104 ? -11.704 9.485 9.375 1.00 94.12 104 THR A O 1
ATOM 869 N N . MET A 1 105 ? -11.149 11.521 8.620 1.00 93.81 105 MET A N 1
ATOM 870 C CA . MET A 1 105 ? -10.125 11.772 9.635 1.00 93.81 105 MET A CA 1
ATOM 871 C C . MET A 1 105 ? -10.707 12.602 10.780 1.00 93.81 105 MET A C 1
ATOM 873 O O . MET A 1 105 ? -11.363 13.616 10.545 1.00 93.81 105 MET A O 1
ATOM 877 N N . ILE A 1 106 ? -10.453 12.186 12.020 1.00 92.44 106 ILE A N 1
ATOM 878 C CA . ILE A 1 106 ? -10.888 12.876 13.237 1.00 92.44 106 ILE A CA 1
ATOM 879 C C . ILE A 1 106 ? -9.648 13.278 14.036 1.00 92.44 106 ILE A C 1
ATOM 881 O O . ILE A 1 106 ? -8.964 12.443 14.631 1.00 92.44 106 ILE A O 1
ATOM 885 N N . GLY A 1 107 ? -9.357 14.577 14.032 1.00 92.19 107 GLY A N 1
ATOM 886 C CA . GLY A 1 107 ? -8.200 15.169 14.699 1.00 92.19 107 GLY A CA 1
ATOM 887 C C . GLY A 1 107 ? -8.546 15.964 15.958 1.00 92.19 107 GLY A C 1
ATOM 888 O O . GLY A 1 107 ? -9.693 16.327 16.210 1.00 92.19 107 GLY A O 1
ATOM 889 N N . ASN A 1 108 ? -7.515 16.277 16.739 1.00 91.06 108 ASN A N 1
ATOM 890 C CA . ASN A 1 108 ? -7.564 17.236 17.841 1.00 91.06 108 ASN A CA 1
ATOM 891 C C . ASN A 1 108 ? -6.298 18.096 17.781 1.00 91.06 108 ASN A C 1
ATOM 893 O O . ASN A 1 108 ? -5.212 17.554 17.610 1.00 91.06 108 ASN A O 1
ATOM 897 N N . ALA A 1 109 ? -6.420 19.407 18.007 1.00 93.75 109 ALA A N 1
ATOM 898 C CA . ALA A 1 109 ? -5.300 20.353 18.049 1.00 93.75 109 ALA A CA 1
ATOM 899 C C . ALA A 1 109 ? -4.157 19.965 19.015 1.00 93.75 109 ALA A C 1
ATOM 901 O O . ALA A 1 109 ? -3.035 20.434 18.861 1.00 93.75 109 ALA A O 1
ATOM 902 N N . LYS A 1 110 ? -4.420 19.116 20.018 1.00 94.25 110 LYS A N 1
ATOM 903 C CA . LYS A 1 110 ? -3.411 18.605 20.967 1.00 94.25 110 LYS A CA 1
ATOM 904 C C . LYS A 1 110 ? -2.680 17.340 20.491 1.00 94.25 110 LYS A C 1
ATOM 906 O O . LYS A 1 110 ? -1.916 16.763 21.265 1.00 94.25 110 LYS A O 1
ATOM 911 N N . ARG A 1 111 ? -2.957 16.839 19.286 1.00 89.19 111 ARG A N 1
ATOM 912 C CA . ARG A 1 111 ? -2.391 15.592 18.759 1.00 89.19 111 ARG A CA 1
ATOM 913 C C . ARG A 1 111 ? -1.731 15.838 17.411 1.00 89.19 111 ARG A C 1
ATOM 915 O O . ARG A 1 111 ? -2.257 16.563 16.583 1.00 89.19 111 ARG A O 1
ATOM 922 N N . GLU A 1 112 ? -0.602 15.172 17.194 1.00 91.81 112 GLU A N 1
ATOM 923 C CA . GLU A 1 112 ? 0.136 15.229 15.924 1.00 91.81 112 GLU A CA 1
ATOM 924 C C . GLU A 1 112 ? -0.518 14.411 14.805 1.00 91.81 112 GLU A C 1
ATOM 926 O O . GLU A 1 112 ?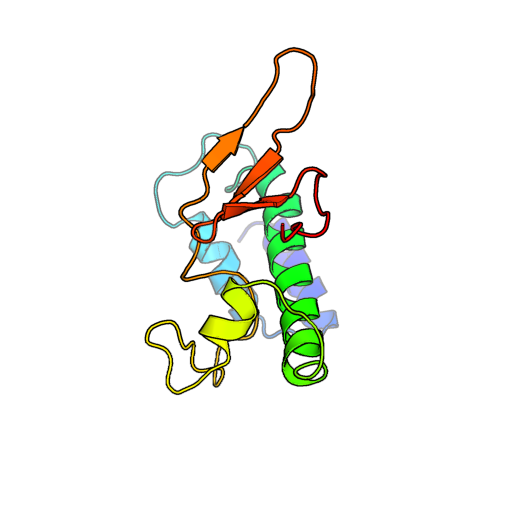 -0.133 14.543 13.648 1.00 91.81 112 GLU A O 1
ATOM 931 N N . ARG A 1 113 ? -1.432 13.497 15.152 1.00 90.69 113 ARG A N 1
ATOM 932 C CA . ARG A 1 113 ? -2.025 12.541 14.217 1.00 90.69 113 ARG A CA 1
ATOM 933 C C . ARG A 1 113 ? -3.507 12.363 14.491 1.00 90.69 113 ARG A C 1
ATOM 935 O O . ARG A 1 113 ? -3.928 12.308 15.650 1.00 90.69 113 ARG A O 1
ATOM 942 N N . GLU A 1 114 ? -4.266 12.247 13.416 1.00 93.25 114 GLU A N 1
ATOM 943 C CA . GLU A 1 114 ? -5.702 12.020 13.403 1.00 93.25 114 GLU A CA 1
ATOM 944 C C . GLU A 1 114 ? -6.029 10.528 13.531 1.00 93.25 114 GLU A C 1
ATOM 946 O O . GLU A 1 114 ? -5.295 9.663 13.047 1.00 93.25 114 GLU A O 1
ATOM 951 N N . ALA A 1 115 ? -7.162 10.229 14.164 1.00 92.56 115 ALA A N 1
ATOM 952 C CA . ALA A 1 115 ? -7.795 8.925 14.037 1.00 92.56 115 ALA A CA 1
ATOM 953 C C . ALA A 1 115 ? -8.496 8.827 12.677 1.00 92.56 115 ALA A C 1
ATOM 955 O O . ALA A 1 115 ? -8.901 9.841 12.105 1.00 92.56 115 ALA A O 1
ATOM 956 N N . ILE A 1 116 ? -8.675 7.611 12.172 1.00 93.00 116 ILE A N 1
ATOM 957 C CA . ILE A 1 116 ? -9.343 7.367 10.892 1.00 93.00 116 ILE A CA 1
ATOM 958 C C . ILE A 1 116 ? -10.588 6.517 11.121 1.00 93.00 116 ILE A C 1
ATOM 960 O O . ILE A 1 116 ? -10.516 5.501 11.808 1.00 93.00 116 ILE A O 1
ATOM 964 N N . VAL A 1 117 ? -11.705 6.922 10.525 1.00 92.50 117 VAL A N 1
ATOM 965 C CA . VAL A 1 117 ? -12.941 6.141 10.441 1.00 92.50 117 VAL A CA 1
ATOM 966 C C . VAL A 1 117 ? -13.134 5.704 8.996 1.00 92.50 117 VAL A C 1
ATOM 968 O O . VAL A 1 117 ? -13.142 6.540 8.086 1.00 92.50 117 VAL A O 1
ATOM 971 N N . ASP A 1 118 ? -13.242 4.396 8.778 1.00 90.00 118 ASP A N 1
ATOM 972 C CA . ASP A 1 118 ? -13.473 3.842 7.445 1.00 90.00 118 ASP A CA 1
ATOM 973 C C . ASP A 1 118 ? -14.966 3.823 7.063 1.00 90.00 118 ASP A C 1
ATOM 975 O O . ASP A 1 118 ? -15.845 4.187 7.844 1.00 90.00 118 ASP A O 1
ATOM 979 N N . LEU A 1 119 ? -15.264 3.372 5.841 1.00 88.44 119 LEU A N 1
ATOM 980 C CA . LEU A 1 119 ? -16.630 3.283 5.309 1.00 88.44 119 LEU A CA 1
ATOM 981 C C . LEU A 1 119 ? -17.559 2.331 6.087 1.00 88.44 119 LEU A C 1
ATOM 983 O O . LEU A 1 119 ? -18.772 2.364 5.881 1.00 88.44 119 LEU A O 1
ATOM 987 N N . ARG A 1 120 ? -17.016 1.459 6.940 1.00 88.38 120 ARG A N 1
ATOM 988 C CA . ARG A 1 120 ? -17.777 0.558 7.816 1.00 88.38 120 ARG A CA 1
ATOM 989 C C . ARG A 1 120 ? -17.952 1.111 9.225 1.00 88.38 120 ARG A C 1
ATOM 991 O O . ARG A 1 120 ? -18.666 0.495 10.009 1.00 88.38 120 ARG A O 1
ATOM 998 N N . GLY A 1 121 ? -17.355 2.261 9.527 1.00 89.44 121 GLY A N 1
ATOM 999 C CA . GLY A 1 121 ? -17.350 2.837 10.865 1.00 89.44 121 GLY A CA 1
ATOM 1000 C C . GLY A 1 121 ? -16.244 2.282 11.762 1.00 89.44 121 GLY A C 1
ATOM 1001 O O . GLY A 1 121 ? -16.212 2.640 12.937 1.00 89.44 121 GLY A O 1
ATOM 1002 N N . LEU A 1 122 ? -15.328 1.455 11.238 1.00 88.94 122 LEU A N 1
ATOM 1003 C CA . LEU A 1 122 ? -14.200 0.953 12.020 1.00 88.94 122 LEU A CA 1
ATOM 1004 C C . LEU A 1 122 ? -13.249 2.104 12.345 1.00 88.94 122 LEU A C 1
ATOM 1006 O O . LEU A 1 122 ? -12.884 2.894 11.467 1.00 88.94 122 LEU A O 1
ATOM 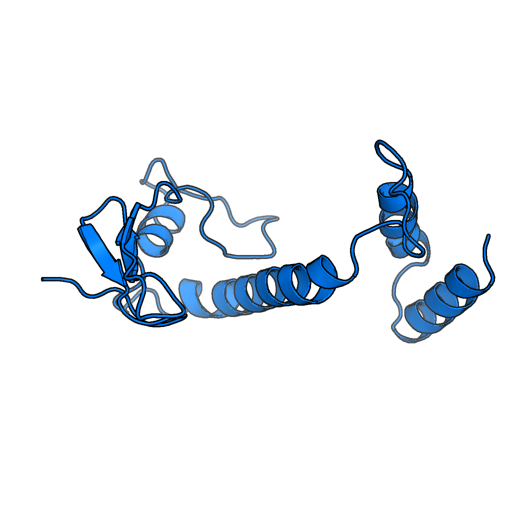1010 N N . VAL A 1 123 ? -12.816 2.179 13.604 1.00 91.38 123 VAL A N 1
ATOM 1011 C CA . VAL A 1 123 ? -11.998 3.291 14.102 1.00 91.38 123 VAL A CA 1
ATOM 1012 C C . VAL A 1 123 ? -10.548 2.856 14.256 1.00 91.38 123 VAL A C 1
ATOM 1014 O O . VAL A 1 123 ? -10.219 2.008 15.079 1.00 91.38 123 VAL A O 1
ATOM 1017 N N . THR A 1 124 ? -9.649 3.487 13.508 1.00 91.94 124 THR A N 1
ATOM 1018 C CA . THR A 1 124 ? -8.196 3.329 13.649 1.00 91.94 124 THR A CA 1
ATOM 1019 C C . THR A 1 124 ? -7.655 4.507 14.451 1.00 91.94 124 THR A C 1
ATOM 1021 O O . THR A 1 124 ? -7.400 5.582 13.909 1.00 91.94 124 THR A O 1
ATOM 1024 N N . SER A 1 125 ? -7.542 4.329 15.768 1.00 89.38 125 SER A N 1
ATOM 1025 C CA . SER A 1 125 ? -7.184 5.404 16.708 1.00 89.38 125 SER A CA 1
ATOM 1026 C C . SER A 1 125 ? -5.688 5.715 16.756 1.00 89.38 125 SER A C 1
ATOM 1028 O O . SER A 1 125 ? -5.302 6.833 17.101 1.00 89.38 125 SER A O 1
ATOM 1030 N N . TRP A 1 126 ? -4.847 4.739 16.410 1.00 89.31 126 TRP A N 1
ATOM 1031 C CA . TRP A 1 126 ? -3.396 4.868 16.432 1.00 89.31 126 TRP A CA 1
ATOM 1032 C C . TRP A 1 126 ? -2.818 4.905 15.030 1.00 89.31 126 TRP A C 1
ATOM 1034 O O . TRP A 1 126 ? -3.250 4.179 14.135 1.00 89.31 126 TRP A O 1
ATOM 1044 N N . PHE A 1 127 ? -1.787 5.728 14.860 1.00 87.75 127 PHE A N 1
ATOM 1045 C CA . PHE A 1 127 ? -1.027 5.744 13.624 1.00 87.75 127 PHE A CA 1
ATOM 1046 C C . PHE A 1 127 ? -0.428 4.374 13.357 1.00 87.75 127 PHE A C 1
ATOM 1048 O O . PHE A 1 127 ? 0.275 3.832 14.207 1.00 87.75 127 PHE A O 1
ATOM 1055 N N . ASP A 1 128 ? -0.704 3.857 12.162 1.00 85.12 128 ASP A N 1
ATOM 1056 C CA . ASP A 1 128 ? -0.252 2.535 11.736 1.00 85.12 128 ASP A CA 1
ATOM 1057 C C . ASP A 1 128 ? -0.747 1.383 12.631 1.00 85.12 128 ASP A C 1
ATOM 1059 O O . ASP A 1 128 ? -0.136 0.318 12.689 1.00 85.12 128 ASP A O 1
ATOM 1063 N N . GLY A 1 129 ? -1.839 1.620 13.363 1.00 86.12 129 GLY A N 1
ATOM 1064 C CA . GLY A 1 129 ? -2.476 0.645 14.235 1.00 86.12 129 GLY A CA 1
ATOM 1065 C C . GLY A 1 129 ? -3.604 -0.128 13.558 1.00 86.12 129 GLY A C 1
ATOM 1066 O O . GLY A 1 129 ? -3.935 0.073 12.390 1.00 86.12 129 GLY A O 1
ATOM 1067 N N . TRP A 1 130 ? -4.217 -1.010 14.340 1.00 83.56 130 TRP A N 1
ATOM 1068 C CA . TRP A 1 130 ? -5.381 -1.785 13.928 1.00 83.56 130 TRP A CA 1
ATOM 1069 C C . TRP A 1 130 ? -6.657 -0.950 14.010 1.00 83.56 130 TRP A C 1
ATOM 1071 O O . TRP A 1 130 ? -6.815 -0.119 14.910 1.00 83.56 130 TRP A O 1
ATOM 1081 N N . SER A 1 131 ? -7.577 -1.201 13.084 1.00 85.56 131 SER A N 1
ATOM 1082 C CA . SER A 1 131 ? -8.944 -0.703 13.184 1.00 85.56 131 SER A CA 1
ATOM 1083 C C . SER A 1 131 ? -9.692 -1.497 14.254 1.00 85.56 131 SER A C 1
ATOM 1085 O O . SER A 1 131 ? -9.563 -2.719 14.330 1.00 85.56 131 SER A O 1
ATOM 1087 N N . LEU A 1 132 ? -10.443 -0.795 15.092 1.00 84.94 132 LEU A N 1
ATOM 1088 C CA . LEU A 1 132 ? -11.279 -1.369 16.135 1.00 84.94 132 LEU A CA 1
ATOM 1089 C C . LEU A 1 132 ? -12.700 -1.523 15.598 1.00 84.94 132 LEU A C 1
ATOM 1091 O O . LEU A 1 132 ? -13.251 -0.573 15.033 1.00 84.94 132 LEU A O 1
ATOM 1095 N N . ASP A 1 133 ? -13.251 -2.716 15.786 1.00 74.69 133 ASP A N 1
ATOM 1096 C CA . ASP A 1 133 ? -14.673 -3.008 15.616 1.00 74.69 133 ASP A CA 1
ATOM 1097 C C . ASP A 1 133 ? -15.368 -2.855 16.977 1.00 74.69 133 ASP A C 1
ATOM 1099 O O . ASP A 1 133 ? -14.728 -3.080 18.013 1.00 74.69 133 ASP A O 1
ATOM 1103 N N . VAL A 1 134 ? -16.627 -2.416 16.983 1.00 60.44 134 VAL A N 1
ATOM 1104 C CA . VAL A 1 134 ? -17.396 -2.099 18.207 1.00 60.44 134 VAL A CA 1
ATOM 1105 C C . VAL A 1 134 ? -18.475 -3.131 18.475 1.00 60.44 134 VAL A C 1
ATOM 1107 O O . VAL A 1 134 ? -19.205 -3.480 17.523 1.00 60.44 134 VAL A O 1
#

Secondary structure (DSSP, 8-state):
--HHHHHHHHHHHHTT--TTHHHHHHHHTTSSSPPSSSSSS-TTHHHHHHHHHHHHHHHHHHHHH-TTS---HHHHHHH-TTSTT----SS-------S---PEEE--TT-SS-EEE-TT--EE-STT-PPBP-

Radius of gyration: 19.53 Å; chains: 1; bounding box: 45×41×41 Å

Foldseek 3Di:
DDPVLVVVLVVCVVVVNDSVVCVVVVVVLVPDDQDPDPGSDPPVVVVVVVVQQVQQQVCVVPLVVPVVDDDPPQSVQCPDPPHPNHDDCPPPNGHDRDDFPPWDWADDPVDPGTWIQTPVRFIRHDDVDDTDDD

pLDDT: mean 85.86, std 8.31, range [59.78, 96.38]

Sequence (134 aa):
MSISARVLKSIAALFHIPPDTLDYFFASAHVGRPAETLLPFPAELIPVGARLILRGWLNNKFFPTNRDWILPYWAERQFDPRDHSFLPRGFNLYTINYTHRDWTMIGNAKREREAIVDLRGLVTSWFDGWSLDV